Protein AF-A0A4U2MFW7-F1 (afdb_monomer)

Mean predicted aligned error: 4.07 Å

Radius of gyration: 16.5 Å; Cα contacts (8 Å, |Δi|>4): 270; chains: 1; bounding box: 38×32×47 Å

pLDDT: mean 92.25, std 8.13, range [63.59, 98.69]

InterPro domains:
  IPR029058 Alpha/Beta hydrolase fold [G3DSA:3.40.50.1820] (1-151)
  IPR029058 Alpha/Beta hydrolase fold [SSF53474] (2-127)
  IPR056304 Lipase-like, C-terminal domain [PF24708] (2-148)

Nearest PDB structures (foldseek):
  3umj-assembly1_A  TM=9.236E-01  e=5.989E-13  Geobacillus zalihae
  7ey3-assembly2_B  TM=9.258E-01  e=9.532E-13  Geobacillus zalihae
  4x6u-assembly1_A  TM=9.345E-01  e=2.758E-12  Geobacillus stearothermophilus
  5ce5-assembly1_A  TM=9.277E-01  e=3.596E-12  Geobacillus thermocatenulatus
  2w22-assembly1_A  TM=9.266E-01  e=3.365E-12  Geobacillus thermocatenulatus

Solvent-accessible surface area (backbone atoms only — not comparable to full-atom values): 8515 Å² total; per-residue (Å²): 126,59,64,82,35,68,60,35,40,53,58,49,52,74,74,61,70,77,48,77,90,38,77,40,76,27,65,24,38,22,17,35,45,62,38,93,85,80,59,40,15,38,51,40,90,77,38,59,75,89,28,41,67,48,18,39,48,48,8,65,53,67,40,91,55,86,100,48,76,73,36,49,79,78,42,16,42,16,14,29,81,52,39,30,65,69,41,48,48,64,90,89,55,69,75,40,85,34,78,82,70,73,50,64,33,32,35,18,30,53,51,68,43,76,76,27,24,63,44,38,80,73,61,70,26,67,43,43,78,70,65,78,44,56,54,66,60,53,53,48,53,50,51,57,54,62,76,65,57,82,131

Structure (mmCIF, N/CA/C/O backbone):
data_AF-A0A4U2MFW7-F1
#
_entry.id   AF-A0A4U2MFW7-F1
#
loop_
_atom_site.group_PDB
_atom_site.id
_atom_site.type_symbol
_atom_site.label_atom_id
_atom_site.label_alt_id
_atom_site.label_comp_id
_atom_site.label_asym_id
_atom_site.label_entity_id
_atom_site.label_seq_id
_atom_site.pdbx_PDB_ins_code
_atom_site.Cartn_x
_atom_site.Cartn_y
_atom_site.Cartn_z
_atom_site.occupancy
_atom_site.B_iso_or_equiv
_atom_site.auth_seq_id
_atom_site.auth_comp_id
_atom_site.auth_asym_id
_atom_site.auth_atom_id
_atom_site.pdbx_PDB_model_num
ATOM 1 N N . GLN A 1 1 ? 3.365 -18.803 -3.160 1.00 74.19 1 GLN A N 1
ATOM 2 C CA . GLN A 1 1 ? 2.455 -18.214 -2.150 1.00 74.19 1 GLN A CA 1
ATOM 3 C C . GLN A 1 1 ? 1.118 -17.931 -2.828 1.00 74.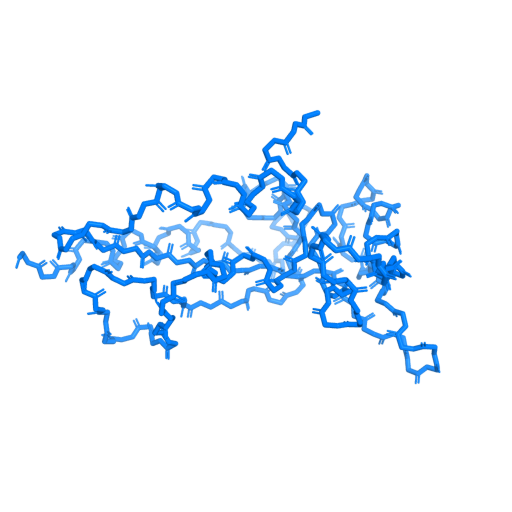19 1 GLN A C 1
ATOM 5 O O . GLN A 1 1 ? 1.151 -17.360 -3.908 1.00 74.19 1 GLN A O 1
ATOM 10 N N . TRP A 1 2 ? -0.010 -18.377 -2.258 1.00 95.31 2 TRP A N 1
ATOM 11 C CA . TRP A 1 2 ? -1.364 -18.194 -2.826 1.00 95.31 2 TRP A CA 1
ATOM 12 C C . TRP A 1 2 ? -1.994 -16.866 -2.395 1.00 95.31 2 TRP A C 1
ATOM 14 O O . TRP A 1 2 ? -2.394 -16.079 -3.249 1.00 95.31 2 TRP A O 1
ATOM 24 N N . ASP A 1 3 ? -1.978 -16.579 -1.093 1.00 96.31 3 ASP A N 1
ATOM 25 C CA . ASP A 1 3 ? -2.650 -15.410 -0.502 1.00 96.31 3 ASP A CA 1
ATOM 26 C C . ASP A 1 3 ? -2.093 -14.058 -0.978 1.00 96.31 3 ASP A C 1
ATOM 28 O O . ASP A 1 3 ? -2.773 -13.044 -0.883 1.00 96.31 3 ASP A O 1
ATOM 32 N N . LEU A 1 4 ? -0.871 -14.039 -1.527 1.00 96.44 4 LEU A N 1
ATOM 33 C CA . LEU A 1 4 ? -0.265 -12.843 -2.130 1.00 96.44 4 LEU A CA 1
ATOM 34 C C . LEU A 1 4 ? -0.676 -12.612 -3.592 1.00 96.44 4 LEU A C 1
ATOM 36 O O . LEU A 1 4 ? -0.339 -11.584 -4.171 1.00 96.44 4 LEU A O 1
ATOM 40 N N . SER A 1 5 ? -1.363 -13.567 -4.222 1.00 97.25 5 SER A N 1
ATOM 41 C CA . SER A 1 5 ? -1.933 -13.365 -5.555 1.00 97.25 5 SER A CA 1
ATOM 42 C C . SER A 1 5 ? -3.215 -12.538 -5.468 1.00 97.25 5 SER A C 1
ATOM 44 O O . SER A 1 5 ? -3.906 -12.546 -4.452 1.00 97.25 5 SER A O 1
ATOM 46 N N . THR A 1 6 ? -3.593 -11.867 -6.557 1.00 97.19 6 THR A N 1
ATOM 47 C CA . THR A 1 6 ? -4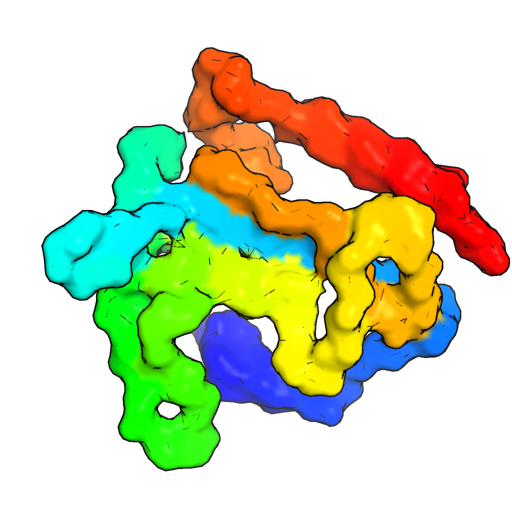.865 -11.130 -6.605 1.00 97.19 6 THR A CA 1
ATOM 48 C C . THR A 1 6 ? -6.082 -12.047 -6.449 1.00 97.19 6 THR A C 1
ATOM 50 O O . THR A 1 6 ? -7.085 -11.633 -5.870 1.00 97.19 6 THR A O 1
ATOM 53 N N . ASP A 1 7 ? -5.994 -13.298 -6.912 1.00 97.00 7 ASP A N 1
ATOM 54 C CA . ASP A 1 7 ? -7.051 -14.304 -6.763 1.00 97.00 7 ASP A CA 1
ATOM 55 C C . ASP A 1 7 ? -7.209 -14.739 -5.295 1.00 97.00 7 ASP A C 1
ATOM 57 O O . ASP A 1 7 ? -8.307 -14.655 -4.744 1.00 97.00 7 ASP A O 1
ATOM 61 N N . GLY A 1 8 ? -6.104 -15.109 -4.638 1.00 97.31 8 GLY A N 1
ATOM 62 C CA . GLY A 1 8 ? -6.097 -15.497 -3.223 1.00 97.31 8 GLY A CA 1
ATOM 63 C C . GLY A 1 8 ? -6.466 -14.344 -2.286 1.00 97.31 8 GLY A C 1
ATOM 64 O O . GLY A 1 8 ? -7.266 -14.521 -1.371 1.00 97.31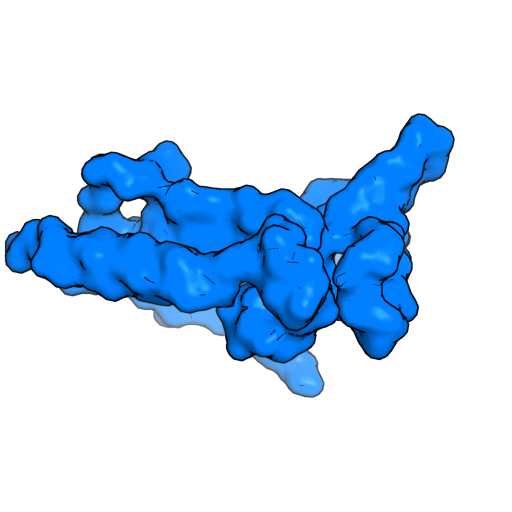 8 GLY A O 1
ATOM 65 N N . ALA A 1 9 ? -5.988 -13.126 -2.556 1.00 96.88 9 ALA A N 1
ATOM 66 C CA . ALA A 1 9 ? -6.388 -11.941 -1.798 1.00 96.88 9 ALA A CA 1
ATOM 67 C C . ALA A 1 9 ? -7.894 -11.650 -1.941 1.00 96.88 9 ALA A C 1
ATOM 69 O O . ALA A 1 9 ? -8.552 -11.296 -0.963 1.00 96.88 9 ALA A O 1
ATOM 70 N N . LYS A 1 10 ? -8.476 -11.832 -3.137 1.00 95.56 10 LYS A N 1
ATOM 71 C CA . LYS A 1 10 ? -9.931 -11.718 -3.346 1.00 95.56 10 LYS A CA 1
ATOM 72 C C . LYS A 1 10 ? -10.697 -12.770 -2.541 1.00 95.56 10 LYS A C 1
ATOM 74 O O . LYS A 1 10 ? -11.716 -12.436 -1.941 1.00 95.56 10 LYS A O 1
ATOM 79 N N . GLU A 1 11 ? -10.217 -14.011 -2.516 1.00 95.88 11 GLU A N 1
ATOM 80 C CA . GLU A 1 11 ? -10.799 -15.083 -1.704 1.00 95.88 11 GLU A CA 1
ATOM 81 C C . GLU A 1 11 ? -10.763 -14.739 -0.208 1.00 95.88 11 GLU A C 1
ATOM 83 O O . GLU A 1 11 ? -11.797 -14.794 0.461 1.00 95.88 11 GLU A O 1
ATOM 88 N N . LEU A 1 12 ? -9.611 -14.298 0.301 1.00 96.06 12 LEU A N 1
ATOM 89 C CA . LEU A 1 12 ? -9.437 -13.892 1.696 1.00 96.06 12 LEU A CA 1
ATOM 90 C C . LEU A 1 12 ? -10.387 -12.746 2.078 1.00 96.06 12 LEU A C 1
ATOM 92 O O . LEU A 1 12 ? -11.092 -12.814 3.089 1.00 96.06 12 LEU A O 1
ATOM 96 N N . ASN A 1 13 ? -10.481 -11.727 1.222 1.00 95.81 13 ASN A N 1
ATOM 97 C CA . ASN A 1 13 ? -11.347 -10.565 1.426 1.00 95.81 13 ASN A CA 1
ATOM 98 C C . ASN A 1 13 ? -12.841 -10.924 1.467 1.00 95.81 13 ASN A C 1
ATOM 100 O O . ASN A 1 13 ? -13.648 -10.153 1.995 1.00 95.81 13 ASN A O 1
ATOM 104 N N . ASN A 1 14 ? -13.251 -12.092 0.956 1.00 95.00 14 ASN A N 1
ATOM 105 C CA . ASN A 1 14 ? -14.649 -12.519 1.019 1.00 95.00 14 ASN A CA 1
ATOM 106 C C . ASN A 1 14 ? -15.103 -12.881 2.433 1.00 95.00 14 ASN A C 1
ATOM 108 O O . ASN A 1 14 ? -16.286 -12.698 2.723 1.00 95.00 14 ASN A O 1
ATOM 112 N N . TRP A 1 15 ? -14.204 -13.315 3.316 1.00 94.88 15 TRP A N 1
ATOM 113 C CA . TRP A 1 15 ? -14.569 -13.744 4.669 1.00 94.88 15 TRP A CA 1
ATOM 114 C C . TRP A 1 15 ? -13.863 -12.957 5.779 1.00 94.88 15 TRP A C 1
ATOM 116 O O . TRP A 1 15 ? -14.444 -12.789 6.850 1.00 94.88 15 TRP A O 1
ATOM 126 N N . VAL A 1 16 ? -12.679 -12.390 5.530 1.00 95.69 16 VAL A N 1
ATOM 127 C CA . VAL A 1 16 ? -12.009 -11.494 6.484 1.00 95.69 16 VAL A CA 1
ATOM 128 C C . VAL A 1 16 ? -12.600 -10.091 6.363 1.00 95.69 16 VAL A C 1
ATOM 130 O O . VAL A 1 16 ? -12.388 -9.391 5.374 1.00 95.69 16 VAL A O 1
ATOM 133 N N . LYS A 1 17 ? -13.375 -9.679 7.371 1.00 94.81 17 LYS A N 1
ATOM 134 C CA . LYS A 1 17 ? -14.090 -8.393 7.395 1.00 94.81 17 LYS A CA 1
ATOM 135 C C . LYS A 1 17 ? -13.561 -7.467 8.481 1.00 94.81 17 LYS A C 1
ATOM 137 O O . LYS A 1 17 ? -13.003 -7.915 9.484 1.00 94.81 17 LYS A O 1
ATOM 142 N N . THR A 1 18 ? -13.775 -6.168 8.282 1.00 95.38 18 THR A N 1
ATOM 143 C CA . THR A 1 18 ? -13.542 -5.176 9.331 1.00 95.38 18 THR A CA 1
ATOM 144 C C . THR A 1 18 ? -14.520 -5.390 10.484 1.00 95.38 18 THR A C 1
ATOM 146 O O . THR A 1 18 ? -15.675 -5.754 10.267 1.00 95.38 18 THR A O 1
ATOM 149 N N . GLN A 1 19 ? -14.050 -5.168 11.708 1.00 96.44 19 GLN A N 1
ATOM 150 C CA . GLN A 1 19 ? -14.855 -5.215 12.928 1.00 96.44 19 GLN A CA 1
ATOM 151 C C . GLN A 1 19 ? -15.298 -3.807 13.309 1.00 96.44 19 GLN A C 1
ATOM 153 O O . GLN A 1 19 ? -14.532 -2.861 13.149 1.00 96.44 19 GLN A O 1
ATOM 158 N N . SER A 1 20 ? -16.523 -3.653 13.809 1.00 95.75 20 SER A N 1
ATOM 159 C CA . SER A 1 20 ? -17.120 -2.339 14.095 1.00 95.75 20 SER A CA 1
ATOM 160 C C . SER A 1 20 ? -16.423 -1.553 15.209 1.00 95.75 20 SER A C 1
ATOM 162 O O . SER A 1 20 ? -16.619 -0.347 15.308 1.00 95.75 20 SER A O 1
ATOM 164 N N . ASP A 1 21 ? -15.633 -2.227 16.038 1.00 96.38 21 ASP A N 1
ATOM 165 C CA . ASP A 1 21 ? -14.931 -1.707 17.213 1.00 96.38 21 ASP A CA 1
ATOM 166 C C . ASP A 1 21 ? -13.411 -1.558 16.998 1.00 96.38 21 ASP A C 1
ATOM 168 O O . ASP A 1 21 ? -12.671 -1.290 17.942 1.00 96.38 21 ASP A O 1
ATOM 172 N N . VAL A 1 22 ? -12.929 -1.692 15.756 1.00 96.31 22 VAL A N 1
ATOM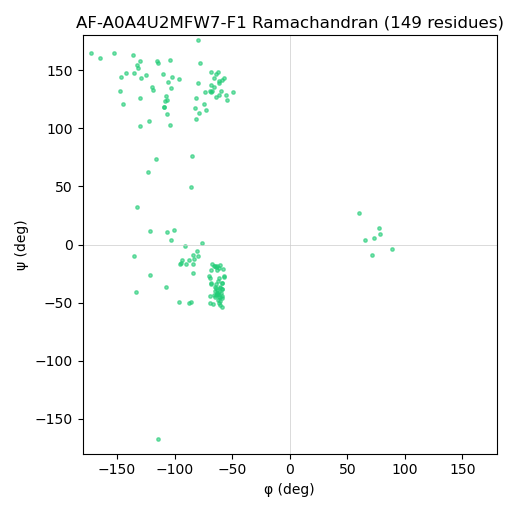 173 C CA . VAL A 1 22 ? -11.501 -1.589 15.418 1.00 96.31 22 VAL A CA 1
ATOM 174 C C . VAL A 1 22 ? -11.250 -0.434 14.452 1.00 96.31 22 VAL A C 1
ATOM 176 O O . VAL A 1 22 ? -11.929 -0.289 13.434 1.00 96.31 22 VAL A O 1
ATOM 179 N N . TYR A 1 23 ? -10.235 0.383 14.735 1.00 95.38 23 TYR A N 1
ATOM 180 C CA . TYR A 1 23 ? -9.701 1.340 13.765 1.00 95.38 23 TYR A CA 1
ATOM 181 C C . TYR A 1 23 ? -8.736 0.637 12.808 1.00 95.38 23 TYR A C 1
ATOM 183 O O . TYR A 1 23 ? -7.756 0.036 13.243 1.00 95.38 23 TYR A O 1
ATOM 191 N N . TYR A 1 24 ? -8.978 0.763 11.502 1.00 96.00 24 TYR A N 1
ATOM 192 C CA . TYR A 1 24 ? -8.069 0.283 10.462 1.00 96.00 24 TYR A CA 1
ATOM 193 C C . TYR A 1 24 ? -7.386 1.483 9.816 1.00 96.00 24 TYR A C 1
ATOM 195 O O . TYR A 1 24 ? -8.059 2.408 9.357 1.00 96.00 24 TYR A O 1
ATOM 203 N N . LEU A 1 25 ? -6.055 1.488 9.806 1.00 95.69 25 LEU A N 1
ATOM 204 C CA . LEU A 1 25 ? -5.241 2.523 9.175 1.00 95.69 25 LEU A CA 1
ATOM 205 C C . LEU A 1 25 ? -4.383 1.868 8.096 1.00 95.69 25 LEU A C 1
ATOM 207 O O . LEU A 1 25 ? -3.783 0.822 8.341 1.00 95.69 25 LEU A O 1
ATOM 211 N N . SER A 1 26 ? -4.304 2.497 6.929 1.00 96.69 26 SER A N 1
ATOM 212 C CA . SER A 1 26 ? -3.434 2.060 5.837 1.00 96.69 26 SER A CA 1
ATOM 213 C C . SER A 1 26 ? -2.504 3.175 5.387 1.00 96.69 26 SER A C 1
ATOM 215 O O . SER A 1 26 ? -2.850 4.360 5.393 1.00 96.69 26 SER A O 1
ATOM 217 N N . TYR A 1 27 ? -1.308 2.754 4.992 1.00 96.50 27 TYR A N 1
ATOM 218 C CA . TYR A 1 27 ? -0.254 3.587 4.439 1.00 96.50 27 TYR A CA 1
ATOM 219 C C . TYR A 1 27 ? 0.215 2.902 3.166 1.00 96.50 27 TYR A C 1
ATOM 221 O O . TYR A 1 27 ? 0.551 1.717 3.192 1.00 96.50 27 TYR A O 1
ATOM 229 N N . SER A 1 28 ? 0.216 3.640 2.066 1.00 97.38 28 SER A N 1
ATOM 230 C CA . SER A 1 28 ? 0.666 3.126 0.775 1.00 97.38 28 SER A CA 1
ATOM 231 C C . SER A 1 28 ? 2.057 3.662 0.452 1.00 97.38 28 SER A C 1
ATOM 233 O O . SER A 1 28 ? 2.472 4.698 0.971 1.00 97.38 28 SER A O 1
ATOM 235 N N . GLY A 1 29 ? 2.774 2.987 -0.438 1.00 95.88 29 GLY A N 1
ATOM 236 C CA . GLY A 1 29 ? 4.062 3.425 -0.964 1.00 95.88 29 GLY A CA 1
ATOM 237 C C . GLY A 1 29 ? 4.105 3.319 -2.477 1.00 95.88 29 GLY A C 1
ATOM 238 O O . GLY A 1 29 ? 3.427 2.482 -3.082 1.00 95.88 29 GLY A O 1
ATOM 239 N N . HIS A 1 30 ? 4.909 4.172 -3.100 1.00 97.19 30 HIS A N 1
ATOM 240 C CA . HIS A 1 30 ? 5.369 3.924 -4.455 1.00 97.19 30 HIS A CA 1
ATOM 241 C C . HIS A 1 30 ? 6.781 4.454 -4.663 1.00 97.19 30 HIS A C 1
ATOM 243 O O . HIS A 1 30 ? 7.133 5.546 -4.220 1.00 97.19 30 HIS A O 1
ATOM 249 N N . ALA A 1 31 ? 7.548 3.714 -5.454 1.00 96.19 31 ALA A N 1
ATOM 250 C CA . ALA A 1 31 ? 8.846 4.133 -5.967 1.00 96.19 31 ALA A CA 1
ATOM 251 C C . ALA A 1 31 ? 8.948 3.849 -7.468 1.00 96.19 31 ALA A C 1
ATOM 253 O O . ALA A 1 31 ? 10.015 3.562 -7.993 1.00 96.19 31 ALA A O 1
ATOM 254 N N . SER A 1 32 ? 7.824 3.932 -8.177 1.00 97.75 32 SER A N 1
ATOM 255 C CA . SER A 1 32 ? 7.764 3.867 -9.634 1.00 97.75 32 SER A CA 1
ATOM 256 C C . SER A 1 32 ? 6.893 4.987 -10.197 1.00 97.75 32 SER A C 1
ATOM 258 O O . SER A 1 32 ? 6.004 5.506 -9.511 1.00 97.75 32 SER A O 1
ATOM 260 N N . GLN A 1 33 ? 7.155 5.362 -11.448 1.00 96.62 33 GLN A N 1
ATOM 261 C CA . GLN A 1 33 ? 6.446 6.433 -12.147 1.00 96.62 33 GLN A CA 1
ATOM 262 C C . GLN A 1 33 ? 6.235 6.096 -13.621 1.00 96.62 33 GLN A C 1
ATOM 264 O O . GLN A 1 33 ? 7.087 5.456 -14.240 1.00 96.62 33 GLN A O 1
ATOM 269 N N . ALA A 1 34 ? 5.122 6.561 -14.185 1.00 97.12 34 ALA A N 1
ATOM 270 C CA . ALA A 1 34 ? 4.822 6.388 -15.598 1.00 97.12 34 ALA A CA 1
ATOM 271 C C . ALA A 1 34 ? 5.889 7.063 -16.475 1.00 97.12 34 ALA A C 1
ATOM 273 O O . ALA A 1 34 ? 6.204 8.246 -16.316 1.00 97.12 34 ALA A O 1
ATOM 274 N N . ALA A 1 35 ? 6.433 6.317 -17.431 1.00 95.44 35 ALA A N 1
ATOM 275 C CA . ALA A 1 35 ? 7.289 6.856 -18.469 1.00 95.44 35 ALA A CA 1
ATOM 276 C C . ALA A 1 35 ? 6.456 7.757 -19.400 1.00 95.44 35 ALA A C 1
ATOM 278 O O . ALA A 1 35 ? 5.413 7.309 -19.883 1.00 95.44 35 ALA A O 1
ATOM 279 N N . PRO A 1 36 ? 6.915 8.980 -19.733 1.00 92.06 36 PRO A N 1
ATOM 280 C CA . PRO A 1 36 ? 6.112 9.945 -20.493 1.00 92.06 36 PRO A CA 1
ATOM 281 C C . PRO A 1 36 ? 5.606 9.455 -21.856 1.00 92.06 36 PRO A C 1
ATOM 283 O O . PRO A 1 36 ? 4.592 9.940 -22.340 1.00 92.06 36 PRO A O 1
ATOM 286 N N . ILE A 1 37 ? 6.323 8.518 -22.487 1.00 92.38 37 ILE A N 1
ATOM 287 C CA . ILE A 1 37 ? 6.017 8.039 -23.842 1.00 92.38 37 ILE A CA 1
ATOM 288 C C . ILE A 1 37 ? 5.179 6.759 -23.808 1.00 92.38 37 ILE A C 1
ATOM 290 O O . ILE A 1 37 ? 4.186 6.652 -24.518 1.00 92.38 37 ILE A O 1
ATOM 294 N N . THR A 1 38 ? 5.591 5.767 -23.016 1.00 93.62 38 THR A N 1
ATOM 295 C CA . THR A 1 38 ? 4.976 4.431 -23.037 1.00 93.62 38 THR A CA 1
ATOM 296 C C . THR A 1 38 ? 3.889 4.252 -21.983 1.00 93.62 38 THR A C 1
ATOM 298 O O . THR A 1 38 ? 3.140 3.283 -22.054 1.00 93.62 38 THR A O 1
ATOM 301 N N . GLY A 1 39 ? 3.821 5.130 -20.977 1.00 94.44 39 GLY A N 1
ATOM 302 C CA . GLY A 1 39 ? 2.935 4.987 -19.820 1.00 94.44 39 GLY A CA 1
ATOM 303 C C . GLY A 1 39 ? 3.336 3.876 -18.842 1.00 94.44 39 GLY A C 1
ATOM 304 O O . GLY A 1 39 ? 2.778 3.813 -17.752 1.00 94.44 39 GLY A O 1
ATOM 305 N N . LEU A 1 40 ? 4.315 3.029 -19.187 1.00 96.75 40 LEU A N 1
ATOM 306 C CA . LEU A 1 40 ? 4.827 1.973 -18.310 1.00 96.75 40 LEU A CA 1
ATOM 307 C C . LEU A 1 40 ? 5.429 2.582 -17.048 1.00 96.75 40 LEU A C 1
ATOM 309 O O . LEU A 1 40 ? 6.153 3.575 -17.128 1.00 96.75 40 LEU A O 1
ATOM 313 N N . HIS A 1 41 ? 5.187 1.973 -15.895 1.00 98.12 41 HIS A N 1
ATOM 314 C CA . HIS A 1 41 ? 5.781 2.438 -14.650 1.00 98.12 41 HIS A CA 1
ATOM 315 C C . HIS A 1 41 ? 7.205 1.902 -14.495 1.00 98.12 41 HIS A C 1
ATOM 317 O O . HIS A 1 41 ? 7.435 0.698 -14.412 1.00 98.12 41 HIS A O 1
ATOM 323 N N . LEU A 1 42 ? 8.171 2.815 -14.450 1.00 97.56 42 LEU A N 1
ATOM 324 C CA . LEU A 1 42 ? 9.586 2.503 -14.276 1.00 97.56 42 LEU A CA 1
ATOM 325 C C . LEU A 1 42 ? 10.011 2.775 -12.830 1.00 97.56 42 LEU A C 1
ATOM 327 O O . LEU A 1 42 ? 9.519 3.745 -12.242 1.00 97.56 42 LEU A O 1
ATOM 331 N N . PRO A 1 43 ? 10.915 1.962 -12.250 1.00 96.44 43 PRO A N 1
ATOM 332 C CA . PRO A 1 43 ? 11.435 2.215 -10.914 1.00 96.44 43 PRO A CA 1
ATOM 333 C C . PRO A 1 43 ? 12.170 3.554 -10.855 1.00 96.44 43 PRO A C 1
ATOM 335 O O . PRO A 1 43 ? 12.911 3.927 -11.768 1.00 96.44 43 PRO A O 1
ATOM 338 N N . HIS A 1 44 ? 11.990 4.264 -9.750 1.00 91.94 44 HIS A N 1
ATOM 339 C CA . HIS A 1 44 ? 12.767 5.442 -9.418 1.00 91.94 44 HIS A CA 1
ATOM 340 C C . HIS A 1 44 ? 14.213 5.030 -9.118 1.00 91.94 44 HIS A C 1
ATOM 342 O O . HIS A 1 44 ? 14.473 3.956 -8.580 1.00 91.94 44 HIS A O 1
ATOM 348 N N . ILE A 1 45 ? 15.174 5.901 -9.427 1.00 86.19 45 ILE A N 1
ATOM 349 C CA . ILE A 1 45 ? 16.607 5.606 -9.251 1.00 86.19 45 ILE A CA 1
ATOM 350 C C . ILE A 1 45 ? 17.013 5.368 -7.789 1.00 86.19 45 ILE A C 1
ATOM 352 O O . ILE A 1 45 ? 18.048 4.755 -7.537 1.00 86.19 45 ILE A O 1
ATOM 356 N N . THR A 1 46 ? 16.213 5.866 -6.844 1.00 83.94 46 THR A N 1
ATOM 357 C CA . THR A 1 46 ? 16.427 5.700 -5.399 1.00 83.94 46 THR A CA 1
ATOM 358 C C . THR A 1 46 ? 15.893 4.375 -4.869 1.00 83.94 46 THR A C 1
ATOM 360 O O . THR A 1 46 ? 16.242 4.017 -3.751 1.00 83.94 46 THR A O 1
ATOM 363 N N . MET A 1 47 ? 15.094 3.642 -5.658 1.00 92.06 47 MET A N 1
ATOM 364 C CA . MET A 1 47 ? 14.617 2.317 -5.277 1.00 92.06 47 MET A CA 1
ATOM 365 C C . MET A 1 47 ? 15.803 1.385 -5.021 1.00 92.06 47 MET A C 1
ATOM 367 O O . MET A 1 47 ? 16.795 1.383 -5.759 1.00 92.06 47 MET A O 1
ATOM 371 N N . ASN A 1 48 ? 15.680 0.532 -4.015 1.00 91.81 48 ASN A N 1
ATOM 372 C CA . ASN A 1 48 ? 16.624 -0.528 -3.749 1.00 91.81 48 ASN A CA 1
ATOM 373 C C . ASN A 1 48 ? 16.805 -1.393 -5.005 1.00 91.81 48 ASN A C 1
ATOM 375 O O . ASN A 1 48 ? 15.855 -1.940 -5.568 1.00 91.81 48 ASN A O 1
ATOM 379 N N . LYS A 1 49 ? 18.058 -1.536 -5.448 1.00 91.06 49 LYS A N 1
ATOM 380 C CA . LYS A 1 49 ? 18.408 -2.186 -6.720 1.00 91.06 49 LYS A CA 1
ATOM 381 C C . LYS A 1 49 ? 17.896 -3.621 -6.827 1.00 91.06 49 LYS A C 1
ATOM 383 O O . LYS A 1 49 ? 17.627 -4.075 -7.936 1.00 91.06 49 LYS A O 1
ATOM 388 N N . VAL A 1 50 ? 17.729 -4.321 -5.701 1.00 93.38 50 VAL A N 1
ATOM 389 C CA . VAL A 1 50 ? 17.184 -5.690 -5.690 1.00 93.38 50 VAL A CA 1
ATOM 390 C C . VAL A 1 50 ? 15.703 -5.739 -6.086 1.00 93.38 50 VAL A C 1
ATOM 392 O O . VAL A 1 50 ? 15.236 -6.780 -6.537 1.00 93.38 50 VAL A O 1
ATOM 395 N N . LEU A 1 51 ? 14.975 -4.624 -5.957 1.00 96.31 51 LEU A N 1
ATOM 396 C CA . LEU A 1 51 ? 13.547 -4.516 -6.269 1.00 96.31 51 LEU A CA 1
ATOM 397 C C . LEU A 1 51 ? 13.268 -3.989 -7.682 1.00 96.31 51 LEU A C 1
ATOM 399 O O . LEU A 1 51 ? 12.164 -4.164 -8.191 1.00 96.31 51 LEU A O 1
ATOM 403 N N . MET A 1 52 ? 14.251 -3.376 -8.351 1.00 95.75 52 MET A N 1
ATOM 404 C CA . MET A 1 52 ? 14.033 -2.711 -9.645 1.00 95.75 52 MET A CA 1
ATOM 405 C C . MET A 1 52 ? 13.487 -3.653 -10.729 1.00 95.75 52 MET A C 1
ATOM 407 O O . MET A 1 52 ? 12.623 -3.254 -11.509 1.00 95.75 52 MET A O 1
ATOM 411 N N . GLY A 1 53 ? 13.956 -4.906 -10.769 1.00 97.00 53 GLY A N 1
ATOM 412 C CA . GLY A 1 53 ? 13.450 -5.906 -11.716 1.00 97.00 53 GLY A CA 1
ATOM 413 C C . GLY A 1 53 ? 11.968 -6.226 -11.497 1.00 97.00 53 GLY A C 1
ATOM 414 O O . GLY A 1 53 ? 11.193 -6.263 -12.452 1.00 97.00 53 GLY A O 1
ATOM 415 N N . ASN A 1 54 ? 11.560 -6.371 -10.234 1.00 98.12 54 ASN A N 1
ATOM 416 C CA . ASN A 1 54 ? 10.164 -6.595 -9.855 1.00 98.12 54 ASN A CA 1
ATOM 417 C C . ASN A 1 54 ? 9.301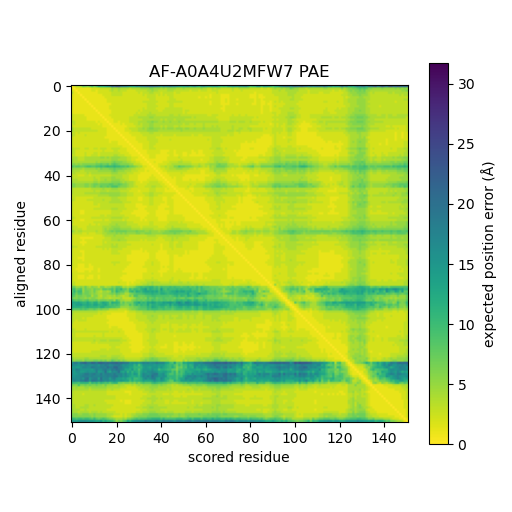 -5.376 -10.192 1.00 98.12 54 ASN A C 1
ATOM 419 O O . ASN A 1 54 ? 8.221 -5.523 -10.759 1.00 98.12 54 ASN A O 1
ATOM 423 N N . ALA A 1 55 ? 9.796 -4.172 -9.894 1.00 98.19 55 ALA A N 1
ATOM 424 C CA . ALA A 1 55 ? 9.086 -2.929 -10.165 1.00 98.19 55 ALA A CA 1
ATOM 425 C C . ALA A 1 55 ? 8.783 -2.742 -11.651 1.00 98.19 55 ALA A C 1
ATOM 427 O O . ALA A 1 55 ? 7.680 -2.336 -12.014 1.00 98.19 55 ALA A O 1
ATOM 428 N N . PHE A 1 56 ? 9.755 -3.071 -12.506 1.00 97.50 56 PHE A N 1
ATOM 429 C CA . PHE A 1 56 ? 9.588 -3.030 -13.954 1.00 97.50 56 PHE A CA 1
ATOM 430 C C . PHE A 1 56 ? 8.533 -4.037 -14.433 1.00 97.50 56 PHE A C 1
ATOM 432 O O . PHE A 1 56 ? 7.681 -3.703 -15.260 1.00 97.50 56 PHE A O 1
ATOM 439 N N . PHE A 1 57 ? 8.554 -5.261 -13.895 1.00 98.38 57 PHE A N 1
ATOM 440 C CA . PHE A 1 57 ? 7.541 -6.272 -14.202 1.00 98.38 57 PHE A CA 1
ATOM 441 C C . PHE A 1 57 ? 6.138 -5.803 -13.788 1.00 98.38 57 PHE A C 1
ATOM 443 O O . PHE A 1 57 ? 5.232 -5.763 -14.617 1.00 98.38 57 PHE A O 1
ATOM 450 N N . LEU A 1 58 ? 5.961 -5.370 -12.536 1.00 98.56 58 LEU A N 1
ATOM 451 C CA . LEU A 1 58 ? 4.678 -4.870 -12.024 1.00 98.56 58 LEU A CA 1
ATOM 452 C C . LEU A 1 58 ? 4.180 -3.646 -12.804 1.00 98.56 58 LEU A C 1
ATOM 454 O O . LEU A 1 58 ? 2.986 -3.530 -13.067 1.00 98.56 58 LEU A O 1
ATOM 458 N N . GLY A 1 59 ? 5.094 -2.764 -13.212 1.00 98.44 59 GLY A N 1
ATOM 459 C CA . GLY A 1 59 ? 4.792 -1.538 -13.946 1.00 98.44 59 GLY A CA 1
ATOM 460 C C . GLY A 1 59 ? 4.452 -1.717 -15.426 1.00 98.44 59 GLY A C 1
ATOM 461 O O . GLY A 1 59 ? 4.226 -0.727 -16.123 1.00 98.44 59 GLY A O 1
ATOM 462 N N . SER A 1 60 ? 4.439 -2.957 -15.913 1.00 97.88 60 SER A N 1
ATOM 463 C CA . SER A 1 60 ? 4.104 -3.297 -17.300 1.00 97.88 60 SER A CA 1
ATOM 464 C C . SER A 1 60 ? 3.155 -4.490 -17.436 1.00 97.88 60 SER A C 1
ATOM 466 O O . SER A 1 60 ? 2.643 -4.749 -18.526 1.00 97.88 60 SER A O 1
ATOM 468 N N . TYR A 1 61 ? 2.893 -5.214 -16.347 1.00 98.31 61 TYR A N 1
ATOM 469 C CA . TYR A 1 61 ? 2.038 -6.390 -16.355 1.00 98.31 61 TYR A CA 1
ATOM 470 C C . TYR A 1 61 ? 0.559 -6.008 -16.482 1.00 98.31 61 TYR A C 1
ATOM 472 O O . TYR A 1 61 ? 0.051 -5.165 -15.745 1.00 98.31 61 TYR A O 1
ATOM 480 N N . ALA A 1 62 ? -0.150 -6.661 -17.399 1.00 97.62 62 ALA A N 1
ATOM 481 C CA . ALA A 1 62 ? -1.591 -6.528 -17.557 1.00 97.62 62 ALA A CA 1
ATOM 482 C C . ALA A 1 62 ? -2.227 -7.909 -17.731 1.00 97.62 62 ALA A C 1
ATOM 484 O O . ALA A 1 62 ? -1.622 -8.816 -18.310 1.00 97.62 62 ALA A O 1
ATOM 485 N N . ARG A 1 63 ? -3.454 -8.066 -17.233 1.00 97.94 63 ARG A N 1
ATOM 486 C CA . ARG A 1 63 ? -4.208 -9.319 -17.306 1.00 97.94 63 ARG A CA 1
ATOM 487 C C . ARG A 1 63 ? -5.694 -9.045 -17.496 1.00 97.94 63 ARG A C 1
ATOM 489 O O . ARG A 1 63 ? -6.339 -8.457 -16.629 1.00 97.94 63 ARG A O 1
ATOM 496 N N . TYR A 1 64 ? -6.228 -9.562 -18.599 1.00 97.00 64 TYR A N 1
ATOM 497 C CA . TYR A 1 64 ? -7.632 -9.451 -19.000 1.00 97.00 64 TYR A CA 1
ATOM 498 C C . TYR A 1 64 ? -8.229 -10.849 -19.190 1.00 97.00 64 TYR A C 1
ATOM 500 O O . TYR A 1 64 ? -8.581 -11.253 -20.293 1.00 97.00 64 TYR A O 1
ATOM 508 N N . GLU A 1 65 ? -8.263 -11.620 -18.105 1.00 97.19 65 GLU A N 1
ATOM 509 C CA . GLU A 1 65 ? -8.790 -12.988 -18.084 1.00 97.19 65 GLU A CA 1
ATOM 510 C C . GLU A 1 65 ? -10.153 -13.015 -17.386 1.00 97.19 65 GLU A C 1
ATOM 512 O O . GLU A 1 65 ? -10.346 -12.361 -16.358 1.00 97.19 65 GLU A O 1
ATOM 517 N N . GLU A 1 66 ? -11.091 -13.800 -17.917 1.00 94.06 66 GLU A N 1
ATOM 518 C CA . GLU A 1 66 ? -12.382 -14.023 -17.265 1.00 94.06 66 GLU A CA 1
ATOM 519 C C . GLU A 1 66 ? -12.206 -14.698 -15.894 1.00 94.06 66 GLU A C 1
ATOM 521 O O . GLU A 1 66 ? -11.298 -15.499 -15.677 1.00 94.06 66 GLU A O 1
ATOM 526 N N . ASN A 1 67 ? -13.105 -14.386 -14.955 1.00 93.62 67 ASN A N 1
ATOM 527 C CA . ASN A 1 67 ? -13.150 -14.930 -13.587 1.00 93.62 67 ASN A CA 1
ATOM 528 C C . ASN A 1 67 ? -11.971 -14.583 -12.662 1.00 93.62 67 ASN A C 1
ATOM 530 O O . ASN A 1 67 ? -11.974 -14.998 -11.501 1.00 93.62 67 ASN A O 1
ATOM 534 N N . ARG A 1 68 ? -11.020 -13.757 -13.104 1.00 95.94 68 ARG A N 1
ATOM 535 C CA . ARG A 1 68 ? -9.912 -13.259 -12.276 1.00 95.94 68 ARG A CA 1
ATOM 536 C C . ARG A 1 68 ? -10.002 -11.745 -12.091 1.00 95.94 68 ARG A C 1
ATOM 538 O O . ARG A 1 68 ? -10.640 -11.070 -12.897 1.00 95.94 68 ARG A O 1
ATOM 545 N N . PRO A 1 69 ? -9.384 -11.169 -11.044 1.00 95.00 69 PRO A N 1
ATOM 546 C CA . PRO A 1 69 ? -9.234 -9.722 -10.956 1.00 95.00 69 PRO A CA 1
ATOM 547 C C . PRO A 1 69 ? -8.534 -9.181 -12.205 1.00 95.00 69 PRO A C 1
ATOM 549 O O . PRO A 1 69 ? -7.478 -9.698 -12.592 1.00 95.00 69 PRO A O 1
ATOM 552 N N . LEU A 1 70 ? -9.134 -8.164 -12.822 1.00 96.38 70 LEU A N 1
ATOM 553 C CA . LEU A 1 70 ? -8.539 -7.452 -13.946 1.00 96.38 70 LEU A CA 1
ATOM 554 C C . LEU A 1 70 ? -7.331 -6.656 -13.457 1.00 96.38 70 LEU A C 1
ATOM 556 O O . LEU A 1 70 ? -7.383 -6.029 -12.397 1.00 96.38 70 LEU A O 1
ATOM 560 N N . ILE A 1 71 ? -6.258 -6.695 -14.239 1.00 97.75 71 ILE A N 1
ATOM 561 C CA . ILE A 1 71 ? -5.046 -5.919 -13.995 1.00 97.75 71 ILE A CA 1
ATOM 562 C C . ILE A 1 71 ? -4.822 -5.058 -15.230 1.00 97.75 71 ILE A C 1
ATOM 564 O O . ILE A 1 71 ? -4.446 -5.560 -16.290 1.00 97.75 71 ILE A O 1
ATOM 568 N N . ASP A 1 72 ? -5.097 -3.770 -15.082 1.00 96.75 72 ASP A N 1
ATOM 569 C CA . ASP A 1 72 ? -4.904 -2.739 -16.093 1.00 96.75 72 ASP A CA 1
ATOM 570 C C . ASP A 1 72 ? -3.831 -1.736 -15.638 1.00 96.75 72 ASP A C 1
ATOM 572 O O . ASP A 1 72 ? -3.103 -1.959 -14.667 1.00 96.75 72 ASP A O 1
ATOM 576 N N . THR A 1 73 ? -3.735 -0.606 -16.334 1.00 97.25 73 THR A N 1
ATOM 577 C CA . THR A 1 73 ? -2.737 0.428 -16.046 1.00 97.25 73 THR A CA 1
ATOM 578 C C . THR A 1 73 ? -2.865 1.039 -14.649 1.00 97.25 73 THR A C 1
ATOM 580 O O . THR A 1 73 ? -1.878 1.558 -14.130 1.00 97.25 73 THR A O 1
ATOM 583 N N . SER A 1 74 ? -4.025 0.932 -13.986 1.00 96.69 74 SER A N 1
ATOM 584 C CA . SER A 1 74 ? -4.205 1.417 -12.610 1.00 96.69 74 SER A CA 1
ATOM 585 C C . SER A 1 74 ? -3.400 0.619 -11.577 1.00 96.69 74 SER A C 1
ATOM 587 O O . SER A 1 74 ? -3.174 1.103 -10.467 1.00 96.69 74 SER A O 1
ATOM 589 N N . TRP A 1 75 ? -2.933 -0.580 -11.936 1.00 98.25 75 TRP A N 1
ATOM 590 C CA . TRP A 1 75 ? -2.086 -1.418 -11.088 1.00 98.25 75 TRP A CA 1
ATOM 591 C C . TRP A 1 75 ? -0.598 -1.115 -11.250 1.00 98.25 75 TRP A C 1
ATOM 593 O O . TRP A 1 75 ? 0.202 -1.559 -10.436 1.00 98.25 75 TRP A O 1
ATOM 603 N N . TRP A 1 76 ? -0.178 -0.378 -12.277 1.00 98.56 76 TRP A N 1
ATOM 604 C CA . TRP A 1 76 ? 1.245 -0.289 -12.614 1.00 98.56 76 TRP A CA 1
ATOM 605 C C . TRP A 1 76 ? 2.080 0.483 -11.591 1.00 98.56 76 TRP A C 1
ATOM 607 O O . TRP A 1 76 ? 3.255 0.163 -11.403 1.00 98.56 76 TRP A O 1
ATOM 617 N N . GLN A 1 77 ? 1.493 1.449 -10.878 1.00 98.56 77 GLN A N 1
ATOM 618 C CA . GLN A 1 77 ? 2.183 2.105 -9.768 1.00 98.56 77 GLN A CA 1
ATOM 619 C C . GLN A 1 77 ? 2.468 1.097 -8.654 1.00 98.56 77 GLN A C 1
ATOM 621 O O . GLN A 1 77 ? 1.573 0.384 -8.212 1.00 98.56 77 GLN A O 1
ATOM 626 N N . ASN A 1 78 ? 3.727 1.018 -8.232 1.00 98.69 78 ASN A N 1
ATOM 627 C CA . ASN A 1 78 ? 4.206 0.044 -7.256 1.00 98.69 78 ASN A CA 1
ATOM 628 C C . ASN A 1 78 ? 5.435 0.540 -6.471 1.00 98.69 78 ASN A C 1
ATOM 630 O O . ASN A 1 78 ? 6.112 1.498 -6.871 1.00 98.69 78 ASN A O 1
ATOM 634 N N . ASP A 1 79 ? 5.733 -0.147 -5.372 1.00 98.00 79 ASP A N 1
ATOM 635 C CA . ASP A 1 79 ? 6.890 0.070 -4.488 1.00 98.00 79 ASP A CA 1
ATOM 636 C C . ASP A 1 79 ? 8.039 -0.936 -4.726 1.00 98.00 79 ASP A C 1
ATOM 638 O O . ASP A 1 79 ? 8.962 -1.042 -3.921 1.00 98.00 79 ASP A O 1
ATOM 642 N N . GLY A 1 80 ? 7.992 -1.686 -5.829 1.00 98.00 80 GLY A N 1
ATOM 643 C CA . GLY A 1 80 ? 8.941 -2.750 -6.158 1.00 98.00 80 GLY A CA 1
ATOM 644 C C . GLY A 1 80 ? 8.583 -4.136 -5.621 1.00 98.00 80 GLY A C 1
ATOM 645 O O . GLY A 1 80 ? 9.271 -5.100 -5.960 1.00 98.00 80 GLY A O 1
ATOM 646 N N . VAL A 1 81 ? 7.504 -4.277 -4.846 1.00 98.25 81 VAL A N 1
ATOM 647 C CA . VAL A 1 81 ? 6.974 -5.587 -4.421 1.00 98.25 81 VAL A CA 1
ATOM 648 C C . VAL A 1 81 ? 5.460 -5.671 -4.607 1.00 98.25 81 VAL A C 1
ATOM 650 O O . VAL A 1 81 ? 4.961 -6.702 -5.058 1.00 98.25 81 VAL A O 1
ATOM 653 N N . VAL A 1 82 ? 4.727 -4.601 -4.297 1.00 98.44 82 VAL A N 1
ATOM 654 C CA . VAL A 1 82 ? 3.261 -4.567 -4.294 1.00 98.44 82 VAL A CA 1
ATOM 655 C C . VAL A 1 82 ? 2.756 -3.368 -5.099 1.00 98.44 82 VAL A C 1
ATOM 657 O O . VAL A 1 82 ? 3.344 -2.285 -5.098 1.00 98.44 82 VAL A O 1
ATOM 660 N N . ASN A 1 83 ? 1.643 -3.554 -5.808 1.00 98.62 83 ASN A N 1
ATOM 661 C CA . ASN A 1 83 ? 0.953 -2.480 -6.520 1.00 98.62 83 ASN A CA 1
ATOM 662 C C . ASN A 1 83 ? 0.339 -1.487 -5.514 1.00 98.62 83 ASN A C 1
ATOM 664 O O . ASN A 1 83 ? -0.353 -1.885 -4.578 1.00 98.62 83 ASN A O 1
ATOM 668 N N . THR A 1 84 ? 0.564 -0.191 -5.709 1.00 98.38 84 THR A N 1
ATOM 669 C CA . THR A 1 84 ? 0.184 0.882 -4.777 1.00 98.38 84 THR A CA 1
ATOM 670 C C . THR A 1 84 ? -1.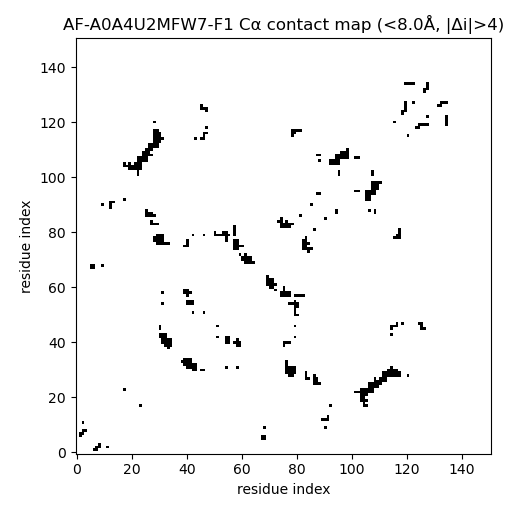323 0.938 -4.539 1.00 98.38 84 THR A C 1
ATOM 672 O O . THR A 1 84 ? -1.763 1.146 -3.411 1.00 98.38 84 THR A O 1
ATOM 675 N N . ASN A 1 85 ? -2.133 0.681 -5.570 1.00 96.75 85 ASN A N 1
ATOM 676 C CA . ASN A 1 85 ? -3.591 0.621 -5.436 1.00 96.75 85 ASN A CA 1
ATOM 677 C C . ASN A 1 85 ? -4.056 -0.484 -4.464 1.00 96.75 85 ASN A C 1
ATOM 679 O O . ASN A 1 85 ? -5.078 -0.325 -3.799 1.00 96.75 85 ASN A O 1
ATOM 683 N N . SER A 1 86 ? -3.289 -1.569 -4.332 1.00 97.44 86 SER A N 1
ATOM 684 C CA . SER A 1 86 ? -3.597 -2.706 -3.462 1.00 97.44 86 SER A CA 1
ATOM 685 C C . SER A 1 86 ? -3.262 -2.457 -1.986 1.00 97.44 86 SER A C 1
ATOM 687 O O . SER A 1 86 ? -3.635 -3.273 -1.144 1.00 97.44 86 SER A O 1
ATOM 689 N N . MET A 1 87 ? -2.564 -1.366 -1.657 1.00 97.88 87 MET A N 1
ATOM 690 C CA . MET A 1 87 ? -2.173 -1.026 -0.280 1.00 97.88 87 MET A CA 1
ATOM 691 C C . MET A 1 87 ? -3.216 -0.165 0.443 1.00 97.88 87 MET A C 1
ATOM 693 O O . MET A 1 87 ? -3.205 -0.072 1.670 1.00 97.88 87 MET A O 1
ATOM 697 N N . VAL A 1 88 ? -4.134 0.452 -0.308 1.00 95.94 88 VAL A N 1
ATOM 698 C CA . VAL A 1 88 ? -5.119 1.400 0.229 1.00 95.94 88 VAL A CA 1
ATOM 699 C C . VAL A 1 88 ? -6.105 0.700 1.163 1.00 95.94 88 VAL A C 1
ATOM 701 O O . VAL A 1 88 ? -6.329 1.158 2.280 1.00 95.94 88 VAL A O 1
ATOM 704 N N . ALA A 1 89 ? -6.710 -0.396 0.709 1.00 95.25 89 ALA A N 1
ATOM 705 C CA . ALA A 1 8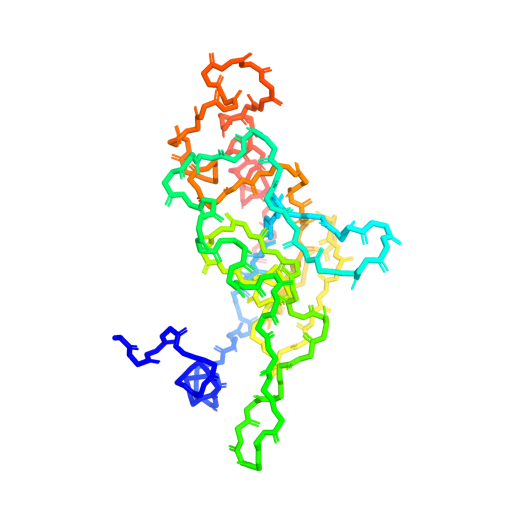9 ? -7.586 -1.266 1.488 1.00 95.25 89 ALA A CA 1
ATOM 706 C C . ALA A 1 89 ? -7.929 -2.522 0.665 1.00 95.25 89 ALA A C 1
ATOM 708 O O . ALA A 1 89 ? -7.804 -2.508 -0.564 1.00 95.25 89 ALA A O 1
ATOM 709 N N . PRO A 1 90 ? -8.460 -3.581 1.300 1.00 94.62 90 PRO A N 1
ATOM 710 C CA . PRO A 1 90 ? -9.210 -4.620 0.604 1.00 94.62 90 PRO A CA 1
ATOM 711 C C . PRO A 1 90 ? -10.287 -4.026 -0.314 1.00 94.62 90 PRO A C 1
ATOM 713 O O . PRO A 1 90 ? -11.095 -3.207 0.121 1.00 94.62 90 PRO A O 1
ATOM 716 N N . SER A 1 91 ? -10.343 -4.478 -1.570 1.00 82.94 91 SER A N 1
ATOM 717 C CA . SER A 1 91 ? -11.267 -3.952 -2.596 1.00 82.94 91 SER A CA 1
ATOM 718 C C . SER A 1 91 ? -12.757 -4.032 -2.229 1.00 82.94 91 SER A C 1
ATOM 720 O O . SER A 1 91 ? -13.565 -3.284 -2.772 1.00 82.94 91 SER A O 1
ATOM 722 N N . SER A 1 92 ? -13.135 -4.910 -1.297 1.00 78.50 92 SER A N 1
ATOM 723 C CA . SER A 1 92 ? -14.507 -5.053 -0.797 1.00 78.50 92 SER A CA 1
ATOM 724 C C . SER A 1 92 ? -14.909 -4.025 0.264 1.00 78.50 92 SER A C 1
ATOM 726 O O . SER A 1 92 ? -16.055 -4.044 0.716 1.00 78.50 92 SER A O 1
ATOM 728 N N . ASN A 1 93 ? -13.987 -3.174 0.720 1.00 82.75 93 ASN A N 1
ATOM 729 C CA . ASN A 1 93 ? -14.191 -2.340 1.898 1.00 82.75 93 ASN A CA 1
ATOM 730 C C . ASN A 1 93 ? -14.328 -0.861 1.532 1.00 82.75 93 ASN A C 1
ATOM 732 O O . ASN A 1 93 ? -13.682 -0.356 0.618 1.00 82.75 93 ASN A O 1
ATOM 736 N N . ALA A 1 94 ? -15.153 -0.144 2.298 1.00 82.56 94 ALA A N 1
ATOM 737 C CA . ALA A 1 94 ? -15.239 1.305 2.193 1.00 82.56 94 ALA A CA 1
ATOM 738 C C . ALA A 1 94 ? -13.948 1.954 2.718 1.00 82.56 94 ALA A C 1
ATOM 740 O O . ALA A 1 94 ? -13.487 1.633 3.818 1.00 82.56 94 ALA A O 1
ATOM 741 N N . ILE A 1 95 ? -13.410 2.889 1.935 1.00 87.62 95 ILE A N 1
ATOM 742 C CA . ILE A 1 95 ? -12.208 3.658 2.261 1.00 87.62 95 ILE A CA 1
ATOM 743 C C . ILE A 1 95 ? -12.620 5.061 2.698 1.00 87.62 95 ILE A C 1
ATOM 745 O O . ILE A 1 95 ? -13.432 5.719 2.044 1.00 87.62 95 ILE A O 1
ATOM 749 N N . VAL A 1 96 ? -12.025 5.532 3.787 1.00 89.56 96 VAL A N 1
ATOM 750 C CA . VAL A 1 96 ? -12.075 6.926 4.221 1.00 89.56 96 VAL A CA 1
ATOM 751 C C . VAL A 1 96 ? -10.706 7.540 3.946 1.00 89.56 96 VAL A C 1
ATOM 753 O O . VAL A 1 96 ? -9.719 7.178 4.580 1.00 89.56 96 VAL A O 1
ATOM 756 N N . ASN A 1 97 ? -10.639 8.473 2.997 1.00 84.81 97 ASN A N 1
ATOM 757 C CA . ASN A 1 97 ? -9.426 9.245 2.722 1.00 84.81 97 ASN A CA 1
ATOM 758 C C . ASN A 1 97 ? -9.377 10.452 3.669 1.00 84.81 97 ASN A C 1
ATOM 760 O O . ASN A 1 97 ? -9.720 11.569 3.283 1.00 84.81 97 ASN A O 1
ATOM 764 N N . SER A 1 98 ? -9.034 10.216 4.935 1.00 76.50 98 SER A N 1
ATOM 765 C CA . SER A 1 98 ? -8.860 11.278 5.928 1.00 76.50 98 SER A CA 1
ATOM 766 C C . SER A 1 98 ? -7.783 10.900 6.938 1.00 76.50 98 SER A C 1
ATOM 768 O O . SER A 1 98 ? -7.801 9.812 7.511 1.00 76.50 98 SER A O 1
ATOM 770 N N . ASN A 1 99 ? -6.865 11.830 7.185 1.00 75.75 99 ASN A N 1
ATOM 771 C CA . ASN A 1 99 ? -5.820 11.718 8.200 1.00 75.75 99 ASN A CA 1
ATOM 772 C C . ASN A 1 99 ? -6.217 12.358 9.549 1.00 75.75 99 ASN A C 1
ATOM 774 O O . ASN A 1 99 ? -5.541 12.099 10.551 1.00 75.75 99 ASN A O 1
ATOM 778 N N . GLU A 1 100 ? -7.291 13.156 9.578 1.00 80.19 100 GLU A N 1
ATOM 779 C CA . GLU A 1 100 ? -7.765 13.934 10.735 1.00 80.19 100 GLU A CA 1
ATOM 780 C C . GLU A 1 100 ? -9.038 13.358 11.369 1.00 80.19 100 GLU A C 1
ATOM 782 O O . GLU A 1 100 ? -9.175 13.359 12.592 1.00 80.19 100 GLU A O 1
ATOM 787 N N . HIS A 1 101 ? -9.959 12.824 10.562 1.00 86.62 101 HIS A N 1
ATOM 788 C CA . HIS A 1 101 ? -11.254 12.316 11.022 1.00 86.62 101 HIS A CA 1
ATOM 789 C C . HIS A 1 101 ? -11.363 10.809 10.787 1.00 86.62 101 HIS A C 1
ATOM 791 O O . HIS A 1 101 ? -12.067 10.345 9.888 1.00 86.62 101 HIS A O 1
ATOM 797 N N . LEU A 1 102 ? -10.639 10.046 11.610 1.00 92.19 102 LEU A N 1
ATOM 798 C CA . LEU A 1 102 ? -10.630 8.587 11.542 1.00 92.19 102 LEU A CA 1
ATOM 799 C C . LEU A 1 102 ? -12.005 8.012 11.906 1.00 92.19 102 LEU A C 1
ATOM 801 O O . LEU A 1 102 ? -12.620 8.415 12.892 1.00 92.19 102 LEU A O 1
ATOM 805 N N . GLN A 1 103 ? -12.467 7.038 11.126 1.00 93.62 103 GLN A N 1
ATOM 806 C CA . GLN A 1 103 ? -13.720 6.324 11.349 1.00 93.62 103 GLN A CA 1
ATOM 807 C C . GLN A 1 103 ? -13.437 4.897 11.819 1.00 93.62 103 GLN A C 1
ATOM 809 O O . GLN A 1 103 ? -12.755 4.129 11.134 1.00 93.62 103 GLN A O 1
ATOM 814 N N . ILE A 1 104 ? -13.991 4.540 12.978 1.00 94.94 104 ILE A N 1
ATOM 815 C CA . ILE A 1 104 ? -13.950 3.176 13.506 1.00 94.94 104 ILE A CA 1
ATOM 816 C C . ILE A 1 104 ? -14.716 2.217 12.580 1.00 94.94 104 ILE A C 1
ATOM 818 O O . ILE A 1 104 ? -15.679 2.601 11.909 1.00 94.94 104 ILE A O 1
ATOM 822 N N . GLY A 1 105 ? -14.248 0.976 12.486 1.00 94.44 105 GLY A N 1
ATOM 823 C CA . GLY A 1 105 ? -14.821 -0.073 11.643 1.00 94.44 105 GLY A CA 1
ATOM 824 C C . GLY A 1 105 ? -14.589 0.067 10.140 1.00 94.44 105 GLY A C 1
ATOM 825 O O . GLY A 1 105 ? -15.104 -0.741 9.361 1.00 94.44 105 GLY A O 1
ATOM 826 N N . LYS A 1 106 ? -13.799 1.059 9.715 1.00 94.81 106 LYS A N 1
ATOM 827 C CA . LYS A 1 106 ? -13.466 1.318 8.309 1.00 94.81 106 LYS A CA 1
ATOM 828 C C . LYS A 1 106 ? -11.966 1.482 8.115 1.00 94.81 106 LYS A C 1
ATOM 830 O O . LYS A 1 106 ? -11.248 1.831 9.050 1.00 94.81 106 LYS A O 1
ATOM 835 N N . TRP A 1 107 ? -11.515 1.261 6.881 1.00 96.38 107 TRP A N 1
ATOM 836 C CA . TRP A 1 107 ? -10.151 1.572 6.463 1.00 96.38 107 TRP A CA 1
ATOM 837 C C . TRP A 1 107 ? -9.991 3.077 6.284 1.00 96.38 107 TRP A C 1
ATOM 839 O O . TRP A 1 107 ? -10.686 3.690 5.475 1.00 96.38 107 TRP A O 1
ATOM 849 N N . ASN A 1 108 ? -9.068 3.658 7.042 1.00 95.81 108 ASN A N 1
ATOM 850 C CA . ASN A 1 108 ? -8.671 5.053 6.950 1.00 95.81 108 ASN A CA 1
ATOM 851 C C . ASN A 1 108 ? -7.321 5.105 6.238 1.00 95.81 108 ASN A C 1
ATOM 853 O O . ASN A 1 108 ? -6.292 4.785 6.837 1.00 95.81 108 ASN A O 1
ATOM 857 N N . HIS A 1 109 ? -7.332 5.468 4.959 1.00 96.19 109 HIS A N 1
ATOM 858 C CA . HIS A 1 109 ? -6.101 5.614 4.196 1.00 96.19 109 HIS A CA 1
ATOM 859 C C . HIS A 1 109 ? -5.458 6.956 4.540 1.00 96.19 109 HIS A C 1
ATOM 861 O O . HIS A 1 109 ? -6.034 8.016 4.284 1.00 96.19 109 HIS A O 1
ATOM 867 N N . ILE A 1 110 ? -4.293 6.891 5.183 1.00 95.38 110 ILE A N 1
ATOM 868 C CA . ILE A 1 110 ? -3.666 8.050 5.821 1.00 95.38 110 ILE A CA 1
ATOM 869 C C . ILE A 1 110 ? -2.830 8.840 4.823 1.00 95.38 110 ILE A C 1
ATOM 871 O O . ILE A 1 110 ? -2.952 10.061 4.751 1.00 95.38 110 ILE A O 1
ATOM 875 N N . GLU A 1 111 ? -1.975 8.153 4.071 1.00 94.62 111 GLU A N 1
ATOM 876 C CA . GLU A 1 111 ? -1.114 8.758 3.062 1.00 94.62 111 GLU A CA 1
ATOM 877 C C . GLU A 1 111 ? -0.525 7.700 2.123 1.00 94.62 111 GLU A C 1
ATOM 879 O O . GLU A 1 111 ? -0.413 6.521 2.470 1.00 94.62 111 GLU A O 1
ATOM 884 N N . THR A 1 112 ? -0.073 8.168 0.960 1.00 95.75 112 THR A N 1
ATOM 885 C CA . THR A 1 112 ? 0.817 7.420 0.072 1.00 95.75 112 THR A CA 1
ATOM 886 C C . THR A 1 112 ? 2.196 8.071 0.105 1.00 95.75 112 THR A C 1
ATOM 888 O O . THR A 1 112 ? 2.342 9.226 -0.301 1.00 95.75 112 THR A O 1
ATOM 891 N N . LYS A 1 113 ? 3.222 7.344 0.551 1.00 94.62 113 LYS A N 1
ATOM 892 C CA . LYS A 1 113 ? 4.611 7.805 0.504 1.00 94.62 113 LYS A CA 1
ATOM 893 C C . LYS A 1 113 ? 5.131 7.768 -0.930 1.00 94.62 113 LYS A C 1
ATOM 895 O O . LYS A 1 113 ? 5.257 6.701 -1.532 1.00 94.62 113 LYS A O 1
ATOM 900 N N . ALA A 1 114 ? 5.439 8.945 -1.462 1.00 93.19 114 ALA A N 1
ATOM 901 C CA . ALA A 1 114 ? 6.066 9.085 -2.765 1.00 93.19 114 ALA A CA 1
ATOM 902 C C . ALA A 1 114 ? 7.573 8.832 -2.679 1.00 93.19 114 ALA A C 1
ATOM 904 O O . ALA A 1 114 ? 8.234 9.323 -1.765 1.00 93.19 114 ALA A O 1
ATOM 905 N N . ASN A 1 115 ? 8.109 8.119 -3.667 1.00 91.88 115 ASN A N 1
ATOM 906 C CA . ASN A 1 115 ? 9.514 7.711 -3.768 1.00 91.88 115 ASN A CA 1
ATOM 907 C C . ASN A 1 115 ? 10.003 6.825 -2.612 1.00 91.88 115 ASN A C 1
ATOM 909 O O . ASN A 1 115 ? 11.194 6.835 -2.311 1.00 91.88 115 ASN A O 1
ATOM 913 N N . TRP A 1 116 ? 9.092 6.079 -1.982 1.00 93.31 116 TRP A N 1
ATOM 914 C CA . TRP A 1 116 ? 9.417 5.070 -0.976 1.00 93.31 116 TRP A CA 1
ATOM 915 C C . TRP A 1 116 ? 9.166 3.689 -1.569 1.00 93.31 116 TRP A C 1
ATOM 917 O O . TRP A 1 116 ? 8.043 3.375 -1.979 1.00 93.31 116 TRP A O 1
ATOM 927 N N . ASP A 1 117 ? 10.222 2.890 -1.654 1.00 94.56 117 ASP A N 1
ATOM 928 C CA . ASP A 1 117 ? 10.116 1.488 -2.027 1.00 94.56 117 ASP A CA 1
ATOM 929 C C . ASP A 1 117 ? 9.667 0.619 -0.842 1.00 94.56 117 ASP A C 1
ATOM 931 O O . ASP A 1 117 ? 9.484 1.089 0.285 1.00 94.56 117 ASP A O 1
ATOM 935 N N . HIS A 1 118 ? 9.452 -0.667 -1.104 1.00 96.44 118 HIS A N 1
ATOM 936 C CA . HIS A 1 118 ? 8.918 -1.593 -0.112 1.00 96.44 118 HIS A CA 1
ATOM 937 C C . HIS A 1 118 ? 9.788 -1.711 1.152 1.00 96.44 118 HIS A C 1
ATOM 939 O O . HIS A 1 118 ? 9.277 -1.916 2.253 1.00 96.44 118 HIS A O 1
ATOM 945 N N . LEU A 1 119 ? 11.109 -1.593 1.005 1.00 93.88 119 LEU A N 1
ATOM 946 C CA . LEU A 1 119 ? 12.068 -1.717 2.101 1.00 93.88 119 LEU A CA 1
ATOM 947 C C . LEU A 1 119 ? 12.239 -0.398 2.860 1.00 93.88 119 LEU A C 1
ATOM 949 O O . LEU A 1 119 ? 12.553 -0.424 4.056 1.00 93.88 119 LEU A O 1
ATOM 953 N N . ASP A 1 120 ? 11.955 0.736 2.214 1.00 91.88 120 ASP A N 1
ATOM 954 C CA . ASP A 1 120 ? 11.927 2.044 2.868 1.00 91.88 120 ASP A CA 1
ATOM 955 C C . ASP A 1 120 ? 10.913 2.080 4.018 1.00 91.88 120 ASP A C 1
ATOM 957 O O . ASP A 1 120 ? 11.216 2.596 5.095 1.00 91.88 120 ASP A O 1
ATOM 961 N N . MET A 1 121 ? 9.756 1.435 3.839 1.00 91.69 121 MET A N 1
ATOM 962 C CA . MET A 1 121 ? 8.676 1.364 4.836 1.00 91.69 121 MET A CA 1
ATOM 963 C C . MET A 1 121 ? 9.071 0.699 6.160 1.00 91.69 121 MET A C 1
ATOM 965 O O . MET A 1 121 ? 8.374 0.877 7.157 1.00 91.69 121 MET A O 1
ATOM 969 N N . VAL A 1 122 ? 10.171 -0.057 6.180 1.00 91.69 122 VAL A N 1
ATOM 970 C CA . VAL A 1 122 ? 10.675 -0.773 7.365 1.00 91.69 122 VAL A CA 1
ATOM 971 C C . VAL A 1 122 ? 12.097 -0.354 7.751 1.00 91.69 122 VAL A C 1
ATOM 973 O O . VAL A 1 122 ? 12.732 -1.005 8.579 1.00 91.69 122 VAL A O 1
ATOM 976 N N . GLY A 1 123 ? 12.613 0.732 7.166 1.00 86.62 123 GLY A N 1
ATOM 977 C CA . GLY A 1 123 ? 13.931 1.283 7.499 1.00 86.62 123 GLY A CA 1
ATOM 978 C C . GLY A 1 123 ? 15.116 0.537 6.887 1.00 86.62 123 GLY A C 1
ATOM 979 O O . GLY A 1 123 ? 16.261 0.856 7.194 1.00 86.62 123 GLY A O 1
ATOM 980 N N . LEU A 1 124 ? 14.881 -0.413 5.978 1.00 85.06 124 LEU A N 1
ATOM 981 C CA . LEU A 1 124 ? 15.935 -1.049 5.174 1.00 85.06 124 LEU A CA 1
ATOM 982 C C . LEU A 1 124 ? 16.216 -0.211 3.922 1.00 85.06 124 LEU A C 1
ATOM 984 O O . LEU A 1 124 ? 16.240 -0.692 2.788 1.00 85.06 124 LEU A O 1
ATOM 988 N N . SER A 1 125 ? 16.403 1.079 4.175 1.00 70.75 125 SER A N 1
ATOM 989 C CA . SER A 1 125 ? 16.331 2.143 3.196 1.00 70.75 125 SER A CA 1
ATOM 990 C C . SER A 1 125 ? 17.712 2.689 2.870 1.00 70.75 125 SER A C 1
ATOM 992 O O . SER A 1 125 ? 18.458 3.141 3.749 1.00 70.75 125 SER A O 1
ATOM 994 N N . VAL A 1 126 ? 18.027 2.742 1.577 1.00 65.06 126 VAL A N 1
ATOM 995 C CA . VAL A 1 126 ? 19.133 3.582 1.105 1.00 65.06 126 VAL A CA 1
ATOM 996 C C . VAL A 1 126 ? 18.756 5.061 1.269 1.00 65.06 126 VAL A C 1
ATOM 998 O O . VAL A 1 126 ? 19.611 5.867 1.620 1.00 65.06 126 VAL A O 1
ATOM 1001 N N . SER A 1 127 ? 17.481 5.415 1.095 1.00 63.59 127 SER A N 1
ATOM 1002 C CA . SER A 1 127 ? 16.969 6.784 1.234 1.00 63.59 127 SER A CA 1
ATOM 1003 C C . SER A 1 127 ? 17.121 7.344 2.656 1.00 63.59 127 SER A C 1
ATOM 1005 O O . SER A 1 127 ? 17.555 8.484 2.798 1.00 63.59 127 SER A O 1
ATOM 1007 N N . ASP A 1 128 ? 16.852 6.554 3.702 1.00 64.12 128 ASP A N 1
ATOM 1008 C CA . ASP A 1 128 ? 17.029 6.946 5.114 1.00 64.12 128 ASP A CA 1
ATOM 1009 C C . ASP A 1 128 ? 18.517 7.084 5.461 1.00 64.12 128 ASP A C 1
ATOM 1011 O O . ASP A 1 128 ? 18.941 8.096 6.015 1.00 64.12 128 ASP A O 1
ATOM 1015 N N . THR A 1 129 ? 19.340 6.126 5.014 1.00 67.62 129 THR A N 1
ATOM 1016 C CA . THR A 1 129 ? 20.807 6.186 5.168 1.00 67.62 129 THR A CA 1
ATOM 1017 C C . THR A 1 129 ? 21.404 7.432 4.497 1.00 67.62 129 THR A C 1
ATOM 1019 O O . THR A 1 129 ? 22.390 7.986 4.979 1.00 67.62 129 THR A O 1
ATOM 1022 N N . LEU A 1 130 ? 20.809 7.887 3.390 1.00 66.50 130 LEU A N 1
ATOM 1023 C CA . LEU A 1 130 ? 21.215 9.089 2.657 1.00 66.50 130 LEU A CA 1
ATOM 1024 C C . LEU A 1 130 ? 20.499 10.376 3.122 1.00 66.50 130 LEU A C 1
ATOM 1026 O O . LEU A 1 130 ? 20.799 11.448 2.597 1.00 66.50 130 LEU A O 1
ATOM 1030 N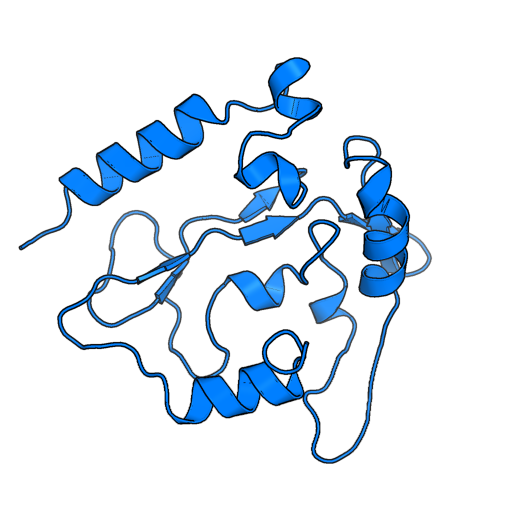 N . GLY A 1 131 ? 19.582 10.300 4.095 1.00 67.12 131 GLY A N 1
ATOM 1031 C CA . GLY A 1 131 ? 18.867 11.451 4.665 1.00 67.12 131 GLY A CA 1
ATOM 1032 C C . GLY A 1 131 ? 17.719 12.018 3.816 1.00 67.12 131 GLY A C 1
ATOM 1033 O O . GLY A 1 131 ? 17.256 13.125 4.081 1.00 67.12 131 GLY A O 1
ATOM 1034 N N . PHE A 1 132 ? 17.250 11.293 2.798 1.00 65.88 132 PHE A N 1
ATOM 1035 C CA . PHE A 1 132 ? 16.117 11.693 1.946 1.00 65.88 132 PHE A CA 1
ATOM 1036 C C . PHE A 1 132 ? 14.747 11.341 2.543 1.00 65.88 132 PHE A C 1
ATOM 1038 O O . PHE A 1 132 ? 13.724 11.884 2.126 1.00 65.88 132 PHE A O 1
ATOM 1045 N N . SER A 1 133 ? 14.724 10.447 3.526 1.00 69.25 133 SER A N 1
ATOM 1046 C CA . SER A 1 133 ? 13.551 10.051 4.302 1.00 69.25 133 SER A CA 1
ATOM 1047 C C . SER A 1 133 ? 13.914 9.974 5.784 1.00 69.25 133 SER A C 1
ATOM 1049 O O . SER A 1 133 ? 15.092 9.936 6.127 1.00 69.25 133 SER A O 1
ATOM 1051 N N . SER A 1 134 ? 12.904 9.963 6.658 1.00 83.88 134 SER A N 1
ATOM 1052 C CA . SER A 1 134 ? 13.093 9.661 8.079 1.00 83.88 134 SER A CA 1
ATOM 1053 C C . SER A 1 134 ? 12.097 8.597 8.516 1.00 83.88 134 SER A C 1
ATOM 1055 O O . SER A 1 134 ? 10.915 8.877 8.750 1.00 83.88 134 SER A O 1
ATOM 1057 N N . ILE A 1 135 ? 12.581 7.362 8.631 1.00 89.56 135 ILE A N 1
ATOM 1058 C CA . ILE A 1 135 ? 11.768 6.239 9.105 1.00 89.56 135 ILE A CA 1
ATOM 1059 C C . ILE A 1 135 ? 11.323 6.440 10.560 1.00 89.56 135 ILE A C 1
ATOM 1061 O O . ILE A 1 135 ? 10.204 6.090 10.937 1.00 89.56 135 ILE A O 1
ATOM 1065 N N . GLN A 1 136 ? 12.170 7.071 11.375 1.00 89.50 136 GLN A N 1
ATOM 1066 C CA . GLN A 1 136 ? 11.871 7.359 12.778 1.00 89.50 136 GLN A CA 1
ATOM 1067 C C . GLN A 1 136 ? 10.704 8.341 12.915 1.00 89.50 136 GLN A C 1
ATOM 1069 O O . GLN A 1 136 ? 9.784 8.094 13.692 1.00 89.50 136 GLN A O 1
ATOM 1074 N N . GLU A 1 137 ? 10.700 9.420 12.130 1.00 90.12 137 GLU A N 1
ATOM 1075 C CA . GLU A 1 137 ? 9.603 10.393 12.123 1.00 90.12 137 GLU A CA 1
ATOM 1076 C C . GLU A 1 137 ? 8.290 9.788 11.615 1.00 90.12 137 GLU A C 1
ATOM 1078 O O . GLU A 1 137 ? 7.220 10.073 12.164 1.00 90.12 137 GLU A O 1
ATOM 1083 N N . PHE A 1 138 ? 8.364 8.896 10.621 1.00 92.50 138 PHE A N 1
ATOM 1084 C CA . PHE A 1 138 ? 7.203 8.146 10.147 1.00 92.50 138 PHE A CA 1
ATOM 1085 C C . PHE A 1 138 ? 6.565 7.322 11.274 1.00 92.50 138 PHE A C 1
ATOM 1087 O O . PHE A 1 138 ? 5.383 7.501 11.580 1.00 92.50 138 PHE A O 1
ATOM 1094 N N . TYR A 1 139 ? 7.349 6.490 11.965 1.00 94.62 139 TYR A N 1
ATOM 1095 C CA . TYR A 1 139 ? 6.830 5.682 13.072 1.00 94.62 139 TYR A CA 1
ATOM 1096 C C . TYR A 1 139 ? 6.430 6.510 14.297 1.00 94.62 139 TYR A C 1
ATOM 1098 O O . TYR A 1 139 ? 5.449 6.167 14.961 1.00 94.62 139 TYR A O 1
ATOM 1106 N N . ARG A 1 140 ? 7.117 7.624 14.582 1.00 95.56 140 ARG A N 1
ATOM 1107 C CA . ARG A 1 140 ? 6.715 8.560 15.644 1.00 95.56 140 ARG A CA 1
ATOM 1108 C C . ARG A 1 140 ? 5.335 9.147 15.363 1.00 95.56 140 ARG A C 1
ATOM 1110 O O . ARG A 1 140 ? 4.479 9.133 16.243 1.00 95.56 140 ARG A O 1
ATOM 1117 N N . THR A 1 141 ? 5.086 9.569 14.125 1.00 93.94 141 THR A N 1
ATOM 1118 C CA . THR A 1 141 ? 3.780 10.093 13.694 1.00 93.94 141 THR A CA 1
ATOM 1119 C C . THR A 1 141 ? 2.677 9.040 13.827 1.00 93.94 141 THR A C 1
ATOM 1121 O O . THR A 1 141 ? 1.577 9.352 14.291 1.00 93.94 141 THR A O 1
ATOM 1124 N N . ILE A 1 142 ? 2.965 7.781 13.476 1.00 94.94 142 ILE A N 1
ATOM 1125 C CA . ILE A 1 142 ? 2.029 6.664 13.675 1.00 94.94 142 ILE A CA 1
ATOM 1126 C C . ILE A 1 142 ? 1.720 6.486 15.166 1.00 94.94 142 ILE A C 1
ATOM 1128 O O . ILE A 1 142 ? 0.549 6.445 15.542 1.00 94.94 142 ILE A O 1
ATOM 1132 N N . ALA A 1 143 ? 2.741 6.423 16.024 1.00 96.81 143 ALA A N 1
ATOM 1133 C CA . ALA A 1 143 ? 2.564 6.239 17.463 1.00 96.81 143 ALA A CA 1
ATOM 1134 C C . ALA A 1 143 ? 1.755 7.382 18.099 1.00 96.81 143 ALA A C 1
ATOM 1136 O O . ALA A 1 143 ? 0.804 7.132 18.843 1.00 96.81 143 ALA A O 1
ATOM 1137 N N . GLU A 1 144 ? 2.076 8.632 17.756 1.00 94.94 144 GLU A N 1
ATOM 1138 C CA . GLU A 1 144 ? 1.326 9.807 18.201 1.00 94.94 144 GLU A CA 1
ATOM 1139 C C . GLU A 1 144 ? -0.145 9.728 17.767 1.00 94.94 144 GLU A C 1
ATOM 1141 O O . GLU A 1 144 ? -1.038 9.960 18.587 1.00 94.94 144 GLU A O 1
ATOM 1146 N N . LYS A 1 145 ? -0.420 9.335 16.515 1.00 93.25 145 LYS A N 1
ATOM 1147 C CA . LYS A 1 145 ? -1.788 9.170 16.001 1.00 93.25 145 LYS A CA 1
ATOM 1148 C C . LYS A 1 145 ? -2.556 8.087 16.761 1.00 93.25 145 LYS A C 1
ATOM 1150 O O . LYS A 1 145 ? -3.676 8.341 17.198 1.00 93.25 145 LYS A O 1
ATOM 1155 N N . LEU A 1 146 ? -1.951 6.916 16.958 1.00 94.56 146 LEU A N 1
ATOM 1156 C CA . LEU A 1 146 ? -2.582 5.798 17.666 1.00 94.56 146 LEU A CA 1
ATOM 1157 C C . LEU A 1 146 ? -2.865 6.135 19.138 1.00 94.56 146 LEU A C 1
ATOM 1159 O O . LEU A 1 146 ? -3.927 5.790 19.648 1.00 94.56 146 LEU A O 1
ATOM 1163 N N . SER A 1 147 ? -1.971 6.875 19.804 1.00 95.31 147 SER A N 1
ATOM 1164 C CA . SER A 1 147 ? -2.158 7.295 21.204 1.00 95.31 147 SER A CA 1
ATOM 1165 C C . SER A 1 147 ? -3.338 8.249 21.432 1.00 95.31 147 SER A C 1
ATOM 1167 O O . SER A 1 147 ? -3.799 8.398 22.563 1.00 95.31 147 SER A O 1
ATOM 1169 N N . ARG A 1 148 ? -3.825 8.901 20.368 1.00 92.81 148 ARG A N 1
ATOM 1170 C CA . ARG A 1 148 ? -4.917 9.886 20.408 1.00 92.81 148 ARG A CA 1
ATOM 1171 C C . ARG A 1 148 ? -6.251 9.324 19.921 1.00 92.81 148 ARG A C 1
ATOM 1173 O O . ARG A 1 148 ? -7.210 10.088 19.820 1.00 92.81 148 ARG A O 1
ATOM 1180 N N . LEU A 1 149 ? -6.322 8.032 19.591 1.00 91.50 149 LEU A N 1
ATOM 1181 C CA . LEU A 1 149 ? -7.572 7.427 19.143 1.00 91.50 149 LEU A CA 1
ATOM 1182 C C . LEU A 1 149 ? -8.650 7.561 20.230 1.00 91.50 149 LEU A C 1
ATOM 1184 O O . LEU A 1 149 ? -8.378 7.261 21.398 1.00 91.50 149 LEU A O 1
ATOM 1188 N N . PRO A 1 150 ? -9.867 8.008 19.868 1.00 85.69 150 PRO A N 1
ATOM 1189 C CA . PRO A 1 150 ? -10.998 7.972 20.779 1.00 85.69 150 PRO A CA 1
ATOM 1190 C C . PRO A 1 150 ? -11.240 6.543 21.270 1.00 85.69 150 PRO A C 1
ATOM 1192 O O . PRO A 1 150 ? -11.073 5.590 20.503 1.00 85.69 150 PRO A O 1
ATOM 1195 N N . LYS A 1 151 ? -11.626 6.422 22.541 1.00 77.62 151 LYS A N 1
ATOM 1196 C CA . LYS A 1 151 ? -12.077 5.154 23.122 1.00 77.62 151 LYS A CA 1
ATOM 1197 C C . LYS A 1 151 ? -13.424 4.733 22.555 1.00 77.62 151 LYS A C 1
ATOM 1199 O O . LYS A 1 151 ? -14.248 5.639 22.295 1.00 77.62 151 LYS A O 1
#

Sequence (151 aa):
QWDLSTDGAKELNNWVKTQSDVYYLSYSGHASQAAPITGLHLPHITMNKVLMGNAFFLGSYARYEENRPLIDTSWWQNDGVVNTNSMVAPSSNAIVNSNEHLQIGKWNHIETKANWDHLDMVGLSVSDTLGFSSIQEFYRTIAEKLSRLPK

Foldseek 3Di:
DQCPDQQNVLVCLVPDAFDQAAFAEFEFEFQWAQDPPPGFTAGHPQQDPVLRVQLNCQSP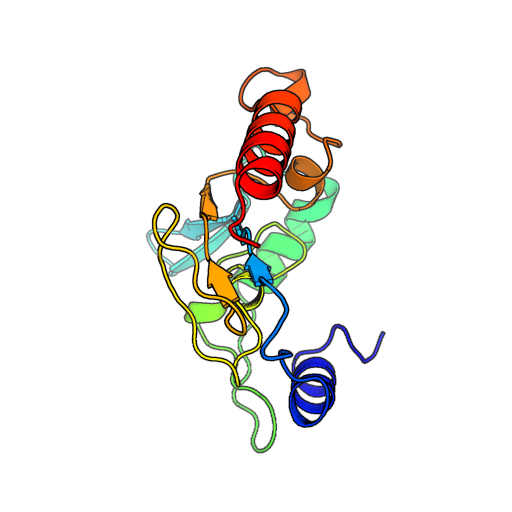DFDDDPPGDGRDNQQSTAQSHGGRVPRQDRPVFDEADDLPDTHGRGYYYNYYHYNHHPVNCVVVGPCVVVVVDPNPVVVVSVVVSVVPDDD

Organism: NCBI:txid1890302

Secondary structure (DSSP, 8-state):
--TTSHHHHHHHHHH----TT--EEEEEEE-EEE-TTT-PEEEPTTS-TTTHHHHHHHTT--B--TTS--B-GGG--BSSSSBGGGGS--TTS-EE--SSS--TTSEEEEEEEET--TTGGGT--HHHHTTS--HHHHHHHHHHHHHT---